Protein AF-A0A6G2V8T0-F1 (afdb_monomer)

Foldseek 3Di:
DEDAQVVQLQDEDAEPEEDDQDPPDKDAKFKYWYAQSSHKYPAHYDNHWHIYDHRPGDIIIDGMGD

Nearest PDB structures (foldseek):
  4pew-assembly2_B  TM=1.005E+00  e=2.366E-11  Streptomyces sp. SirexAA-E
  4tyv-assembly2_B  TM=1.000E+00  e=5.976E-11  Streptomyces sp. SirexAA-E

Solvent-accessible surface area (backbone atoms only — not comparable to full-atom values): 3593 Å² total; per-residue (Å²): 77,76,42,68,33,73,92,52,43,82,46,71,43,58,43,62,40,80,76,75,86,47,94,91,49,72,51,67,66,42,49,23,32,19,50,64,34,17,14,34,34,54,12,27,38,54,91,42,42,56,48,35,66,70,46,82,47,52,71,21,61,36,66,65,36,109

Mean predicted aligned error: 1.63 Å

pLDDT: mean 98.35, std 2.1, range [81.62, 98.94]

Sequence (66 aa):
SYCYFNVDPSIRQDHGFEAPVKAGVKFHDLIVVSLGGQGQYNHVINDTGSPTSGTSTVPSQVVSYP

Radius of gyration: 12.01 Å; Cα contacts (8 Å, |Δi|>4): 170; chains: 1; bounding box: 24×16×35 Å

Secondary structure (DSSP, 8-state):
-EE---S-TT-EEEEEE-----TT--EEEEEEEESTTSSEEEEEETTBSPPP-SSS-PPEEEEEE-

Structure (mmCIF, N/CA/C/O backbone):
data_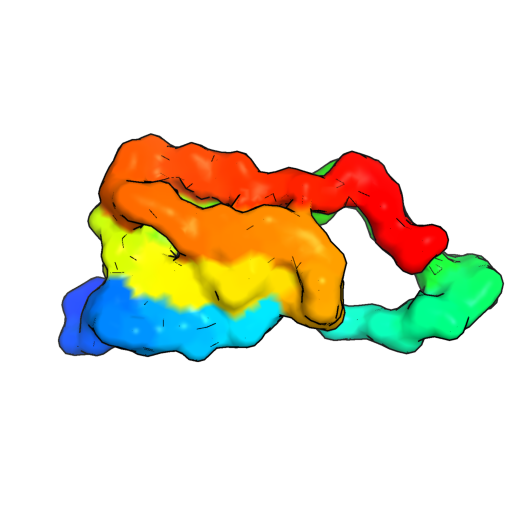AF-A0A6G2V8T0-F1
#
_entry.id   AF-A0A6G2V8T0-F1
#
loop_
_atom_site.group_PDB
_atom_site.id
_atom_site.type_symbol
_atom_site.label_atom_id
_atom_site.label_alt_id
_atom_site.label_comp_id
_atom_site.label_asym_id
_atom_site.label_entity_id
_atom_site.label_seq_id
_atom_site.pdbx_PDB_ins_code
_atom_site.Cartn_x
_atom_site.Cartn_y
_atom_site.Cartn_z
_atom_site.occupancy
_atom_site.B_iso_or_equiv
_atom_site.auth_seq_id
_atom_site.auth_comp_id
_atom_site.auth_asym_id
_atom_site.auth_atom_id
_atom_site.pdbx_PDB_model_num
ATOM 1 N N . SER A 1 1 ? 6.834 -4.898 3.206 1.00 98.19 1 SER A N 1
ATOM 2 C CA . SER A 1 1 ? 6.976 -5.765 2.016 1.00 98.19 1 SER A CA 1
ATOM 3 C C . SER A 1 1 ? 7.686 -5.008 0.903 1.00 98.19 1 SER A C 1
ATOM 5 O O . SER A 1 1 ? 7.534 -3.793 0.840 1.00 98.19 1 SER A O 1
ATOM 7 N N . TYR A 1 2 ? 8.436 -5.677 0.027 1.00 98.69 2 TYR A N 1
ATOM 8 C CA . TYR A 1 2 ? 9.078 -5.052 -1.139 1.00 98.69 2 TYR A CA 1
ATOM 9 C C . TYR A 1 2 ? 8.646 -5.767 -2.420 1.0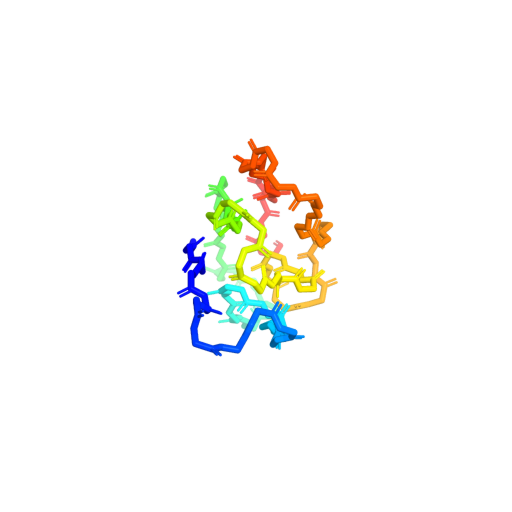0 98.69 2 TYR A C 1
ATOM 11 O O . TYR A 1 2 ? 8.424 -6.974 -2.382 1.00 98.69 2 TYR A O 1
ATOM 19 N N . CYS A 1 3 ? 8.522 -5.054 -3.542 1.00 98.69 3 CYS A N 1
ATOM 20 C CA . CYS A 1 3 ? 8.330 -5.675 -4.855 1.00 98.69 3 CYS A CA 1
ATOM 21 C C . CYS A 1 3 ? 9.448 -5.307 -5.834 1.00 98.69 3 CYS A C 1
ATOM 23 O O . CYS A 1 3 ? 9.977 -4.194 -5.814 1.00 98.69 3 CYS A O 1
ATOM 25 N N . TYR A 1 4 ? 9.781 -6.264 -6.697 1.00 98.81 4 TYR A N 1
ATOM 26 C CA . TYR A 1 4 ? 10.707 -6.106 -7.815 1.00 98.81 4 TYR A CA 1
ATOM 27 C C . TYR A 1 4 ? 10.267 -7.031 -8.953 1.00 98.81 4 TYR A C 1
ATOM 29 O O . TYR A 1 4 ? 10.886 -8.056 -9.230 1.00 98.81 4 TYR A O 1
ATOM 37 N N . PHE A 1 5 ? 9.143 -6.696 -9.581 1.00 98.69 5 PHE A N 1
ATOM 38 C CA . PHE A 1 5 ? 8.579 -7.433 -10.711 1.00 98.69 5 PHE A CA 1
ATOM 39 C C . PHE A 1 5 ? 9.326 -7.080 -12.005 1.00 98.69 5 PHE A C 1
ATOM 41 O O . PHE A 1 5 ? 8.759 -6.563 -12.954 1.00 98.69 5 PHE A O 1
ATOM 48 N N . ASN A 1 6 ? 10.634 -7.320 -12.041 1.00 98.38 6 ASN A N 1
ATOM 49 C CA . ASN A 1 6 ? 11.502 -6.945 -13.161 1.00 98.38 6 ASN A CA 1
ATOM 50 C C . ASN A 1 6 ? 11.171 -7.658 -14.482 1.00 98.38 6 ASN A C 1
ATOM 52 O O . ASN A 1 6 ? 11.535 -7.164 -15.544 1.00 98.38 6 ASN A O 1
ATOM 56 N N . VAL A 1 7 ? 10.518 -8.819 -14.417 1.00 98.75 7 VAL A N 1
ATOM 57 C CA . VAL A 1 7 ? 10.089 -9.566 -15.607 1.00 98.75 7 VAL A CA 1
ATOM 58 C C . VAL A 1 7 ? 8.853 -8.929 -16.244 1.00 98.75 7 VAL A C 1
ATOM 60 O O . VAL A 1 7 ? 8.799 -8.800 -17.462 1.00 98.75 7 VAL A O 1
ATOM 63 N N . ASP A 1 8 ? 7.891 -8.495 -15.427 1.00 98.56 8 ASP A N 1
ATOM 64 C CA . ASP A 1 8 ? 6.728 -7.724 -15.871 1.00 98.56 8 ASP A CA 1
ATOM 65 C C . ASP A 1 8 ? 6.485 -6.539 -14.920 1.00 98.56 8 ASP A C 1
ATOM 67 O O . ASP A 1 8 ? 5.775 -6.661 -13.913 1.00 98.56 8 ASP A O 1
ATOM 71 N 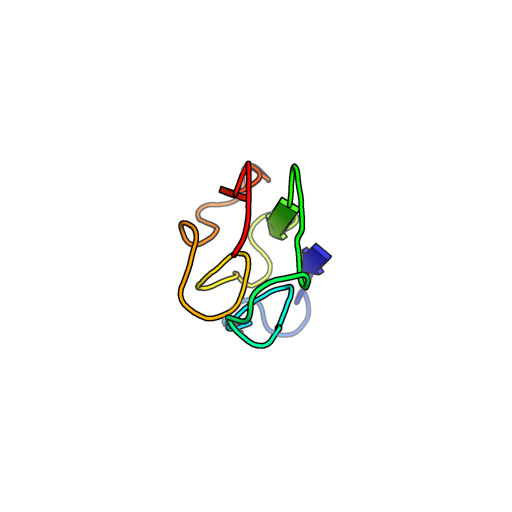N . PRO A 1 9 ? 7.062 -5.369 -15.242 1.00 98.38 9 PRO A N 1
ATOM 72 C CA . PRO A 1 9 ? 6.972 -4.185 -14.394 1.00 98.38 9 PRO A CA 1
ATOM 73 C C . PRO A 1 9 ? 5.581 -3.544 -14.373 1.00 98.38 9 PRO A C 1
ATOM 75 O O . PRO A 1 9 ? 5.368 -2.587 -13.629 1.00 98.38 9 PRO A O 1
ATOM 78 N N . SER A 1 10 ? 4.643 -4.024 -15.198 1.00 98.44 10 SER A N 1
ATOM 79 C CA . SE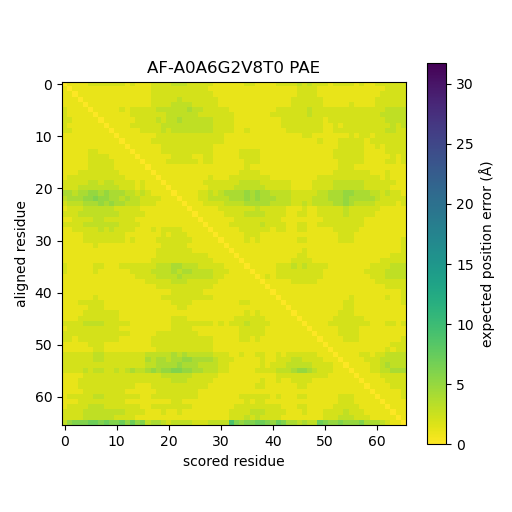R A 1 10 ? 3.267 -3.525 -15.221 1.00 98.44 10 SER A CA 1
ATOM 80 C C . SER A 1 10 ? 2.404 -4.105 -14.095 1.00 98.44 10 SER A C 1
ATOM 82 O O . SER A 1 10 ? 1.347 -3.546 -13.789 1.00 98.44 10 SER A O 1
ATOM 84 N N . ILE A 1 11 ? 2.869 -5.180 -13.442 1.00 98.81 11 ILE A N 1
ATOM 85 C CA . ILE A 1 11 ? 2.151 -5.857 -12.360 1.00 98.81 11 ILE A CA 1
ATOM 86 C C . ILE A 1 11 ? 1.838 -4.892 -11.211 1.00 98.81 11 ILE A C 1
ATOM 88 O O . ILE A 1 11 ? 2.683 -4.129 -10.726 1.00 98.81 11 ILE A O 1
ATOM 92 N N . ARG A 1 12 ? 0.593 -4.990 -10.737 1.00 98.75 12 ARG A N 1
ATOM 93 C CA . ARG A 1 12 ? 0.103 -4.341 -9.525 1.00 98.75 12 ARG A CA 1
ATOM 94 C C . ARG A 1 12 ? -0.142 -5.386 -8.447 1.00 98.75 12 ARG A C 1
ATOM 96 O O . ARG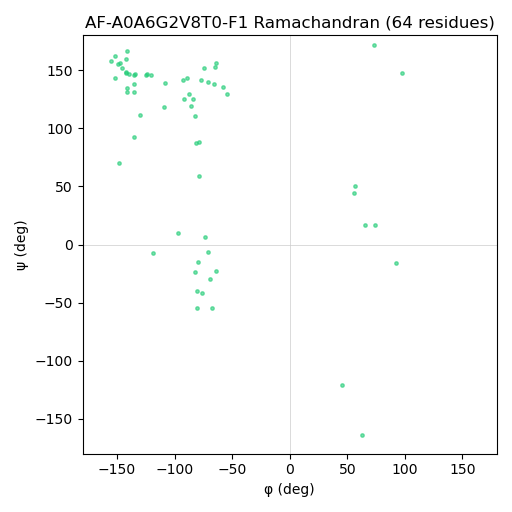 A 1 12 ? -0.967 -6.276 -8.626 1.00 98.75 12 ARG A O 1
ATOM 103 N N . GLN A 1 13 ? 0.577 -5.265 -7.338 1.00 98.81 13 GLN A N 1
ATOM 104 C CA . GLN A 1 13 ? 0.275 -5.997 -6.115 1.00 98.81 13 GLN A CA 1
ATOM 105 C C . GLN A 1 13 ? -0.731 -5.180 -5.309 1.00 98.81 13 GLN A C 1
ATOM 107 O O . GLN A 1 13 ? -0.522 -3.989 -5.107 1.00 98.81 13 GLN A O 1
ATOM 112 N N . ASP A 1 14 ? -1.824 -5.789 -4.863 1.00 98.81 14 ASP A N 1
ATOM 113 C CA . ASP A 1 14 ? -2.891 -5.008 -4.234 1.00 98.81 14 ASP A CA 1
ATOM 114 C C . ASP A 1 14 ? -2.435 -4.416 -2.892 1.00 98.81 14 ASP A C 1
ATOM 116 O O . ASP A 1 14 ? -2.350 -3.200 -2.737 1.00 98.81 14 ASP A O 1
ATOM 120 N N . HIS A 1 15 ? -1.955 -5.268 -1.987 1.00 98.88 15 HIS A N 1
ATOM 121 C CA . HIS A 1 15 ? -1.383 -4.875 -0.699 1.00 98.88 15 HIS A CA 1
ATOM 122 C C . HIS A 1 15 ? -0.183 -5.739 -0.317 1.00 98.88 15 HIS A C 1
ATOM 124 O O . HIS A 1 15 ? 0.020 -6.849 -0.817 1.00 98.88 15 HIS A O 1
ATOM 130 N N . GLY A 1 16 ? 0.646 -5.218 0.587 1.00 98.81 16 GLY A N 1
ATOM 131 C CA . GLY A 1 16 ? 1.730 -5.990 1.198 1.00 98.81 16 GLY A CA 1
ATOM 132 C C . GLY A 1 16 ? 1.270 -6.853 2.367 1.00 98.81 16 GLY A C 1
ATOM 133 O O . GLY A 1 16 ? 1.928 -7.840 2.687 1.00 98.81 16 GLY A O 1
ATOM 134 N N . PHE A 1 17 ? 0.160 -6.477 2.999 1.00 98.88 17 PHE A N 1
ATOM 135 C CA . PHE A 1 17 ? -0.368 -7.123 4.192 1.00 98.88 17 PHE A CA 1
ATOM 136 C C . PHE A 1 17 ? -1.889 -7.220 4.104 1.00 98.88 17 PHE A C 1
ATOM 138 O O . PHE A 1 17 ? -2.535 -6.328 3.562 1.00 98.88 17 PHE A O 1
ATOM 145 N N . GLU A 1 18 ? -2.459 -8.280 4.667 1.00 98.75 18 GLU A N 1
ATOM 146 C CA . GLU A 1 18 ? -3.904 -8.427 4.808 1.00 98.75 18 GLU A CA 1
ATOM 147 C C . GLU A 1 18 ? -4.229 -8.921 6.211 1.00 98.75 18 GLU A C 1
ATOM 149 O O . GLU A 1 18 ? -3.622 -9.878 6.699 1.00 98.75 18 GLU A O 1
ATOM 154 N N . ALA A 1 19 ? -5.170 -8.260 6.873 1.00 98.69 19 ALA A N 1
ATOM 155 C CA . ALA A 1 19 ? -5.611 -8.637 8.204 1.00 98.69 19 ALA A CA 1
ATOM 156 C C . ALA A 1 19 ? -7.091 -8.285 8.425 1.00 98.69 19 ALA A C 1
ATOM 158 O O . ALA A 1 19 ? -7.628 -7.376 7.791 1.00 98.69 19 ALA A O 1
ATOM 159 N N . PRO A 1 20 ? -7.788 -8.979 9.340 1.00 98.56 20 PRO A N 1
ATOM 160 C CA . PRO A 1 20 ? -9.142 -8.600 9.717 1.00 98.56 20 PRO A CA 1
ATOM 161 C C . PRO A 1 20 ? -9.148 -7.308 10.549 1.00 98.56 20 PRO A C 1
ATOM 163 O O . PRO A 1 20 ? -8.364 -7.157 11.486 1.00 98.56 20 PRO A O 1
ATOM 166 N N . VAL A 1 21 ? -10.119 -6.429 10.288 1.00 98.38 21 VAL A N 1
ATOM 167 C CA . VAL A 1 21 ? -10.390 -5.237 11.109 1.00 98.38 21 VAL A CA 1
ATOM 168 C C . VAL A 1 21 ? -11.162 -5.659 12.361 1.00 98.38 21 VAL A C 1
ATOM 170 O O . VAL A 1 21 ? -12.391 -5.741 12.365 1.00 98.38 21 VAL A O 1
ATOM 173 N N . LYS A 1 22 ? -10.434 -6.021 13.421 1.00 98.00 22 LYS A N 1
ATOM 174 C CA . LYS A 1 22 ? -10.997 -6.492 14.695 1.00 98.00 22 LYS A CA 1
ATOM 175 C C . LYS A 1 22 ? -10.194 -5.964 15.874 1.00 98.00 22 LYS A C 1
ATOM 177 O O . LYS A 1 22 ? -8.974 -5.850 15.804 1.00 98.00 22 LYS A O 1
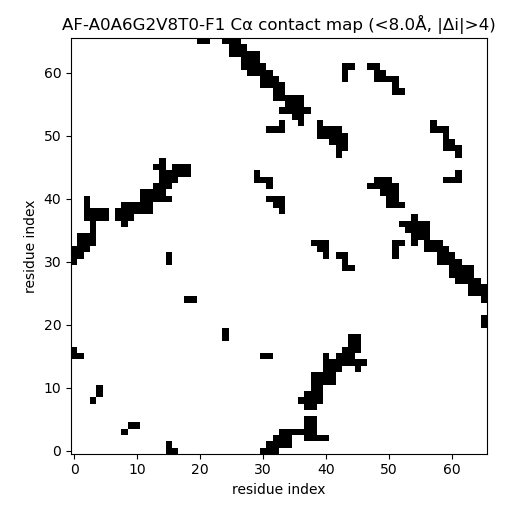ATOM 182 N N . ALA A 1 23 ? -10.875 -5.728 16.993 1.00 97.50 23 ALA A N 1
ATOM 183 C CA . ALA A 1 23 ? -10.208 -5.395 18.244 1.00 97.50 23 ALA A CA 1
ATOM 184 C C . ALA A 1 23 ? -9.154 -6.463 18.600 1.00 97.50 23 ALA A C 1
ATOM 186 O O . ALA A 1 23 ? -9.447 -7.656 18.606 1.00 97.50 23 ALA A O 1
ATOM 187 N N . GLY A 1 24 ? -7.929 -6.023 18.897 1.00 97.94 24 GLY A N 1
ATOM 188 C CA . GLY A 1 24 ? -6.825 -6.889 19.330 1.00 97.94 24 GLY A CA 1
ATOM 189 C C . GLY A 1 24 ? -5.919 -7.414 18.212 1.00 97.94 24 GLY A C 1
ATOM 190 O O . GLY A 1 24 ? -4.799 -7.817 18.507 1.00 97.94 24 GLY A O 1
ATOM 191 N N . VAL A 1 25 ? -6.333 -7.346 16.946 1.00 98.62 25 VAL A N 1
ATOM 192 C CA . VAL A 1 25 ? -5.404 -7.462 15.810 1.00 98.62 25 VAL A CA 1
ATOM 193 C C . VAL A 1 25 ? -4.872 -6.062 15.591 1.00 98.62 25 VAL A C 1
ATOM 195 O O . VAL A 1 25 ? -5.695 -5.182 15.417 1.00 98.62 25 VAL A O 1
ATOM 198 N N . LYS A 1 26 ? -3.561 -5.827 15.714 1.00 98.56 26 LYS A N 1
ATOM 199 C CA . LYS A 1 26 ? -2.930 -4.505 15.575 1.00 98.56 26 LYS A CA 1
ATOM 200 C C . LYS A 1 26 ? -1.547 -4.615 14.945 1.00 98.56 26 LYS A C 1
ATOM 202 O O . LYS A 1 26 ? -0.865 -5.622 15.101 1.00 98.56 26 LYS A O 1
ATOM 207 N N . PHE A 1 27 ? -1.147 -3.554 14.270 1.00 98.75 27 PHE A N 1
ATOM 208 C CA . PHE A 1 27 ? 0.092 -3.348 13.553 1.00 98.75 27 PHE A CA 1
ATOM 209 C C . PHE A 1 27 ? 0.530 -1.901 13.754 1.00 98.75 27 PHE A C 1
ATOM 211 O O . PHE A 1 27 ? -0.286 -0.983 13.870 1.00 98.75 27 PHE A O 1
ATOM 218 N N . HIS A 1 28 ? 1.839 -1.710 13.761 1.00 98.69 28 HIS A N 1
ATOM 219 C CA . HIS A 1 28 ? 2.480 -0.418 13.921 1.00 98.69 28 HIS A CA 1
ATOM 220 C C . HIS A 1 28 ? 3.600 -0.328 12.886 1.00 98.69 28 HIS A C 1
ATOM 222 O O . HIS A 1 28 ? 4.286 -1.323 12.645 1.00 98.69 28 HIS A O 1
ATOM 228 N N . ASP A 1 29 ? 3.735 0.838 12.260 1.00 98.69 29 ASP A N 1
ATOM 229 C CA . ASP A 1 29 ? 4.829 1.184 11.348 1.00 98.69 29 ASP A CA 1
ATOM 230 C C . ASP A 1 29 ? 4.995 0.226 10.149 1.00 98.69 29 ASP A C 1
ATOM 232 O O . ASP A 1 29 ? 6.084 -0.264 9.840 1.00 98.69 29 ASP A O 1
ATOM 236 N N . LEU A 1 30 ? 3.897 -0.044 9.436 1.00 98.88 30 LEU A N 1
ATOM 237 C CA . LEU A 1 30 ? 3.912 -0.851 8.216 1.00 98.88 30 LEU A CA 1
ATOM 238 C C . LEU A 1 30 ? 4.436 -0.059 7.022 1.00 98.88 30 LEU A C 1
ATOM 240 O O . LEU A 1 30 ? 4.067 1.098 6.820 1.00 98.88 30 LEU A O 1
ATOM 244 N N . ILE A 1 31 ? 5.218 -0.732 6.171 1.00 98.81 31 ILE A N 1
ATOM 245 C CA . ILE A 1 31 ? 5.712 -0.165 4.913 1.00 98.81 31 ILE A CA 1
ATOM 246 C C . ILE A 1 31 ? 5.579 -1.129 3.729 1.00 98.81 31 ILE A C 1
ATOM 248 O O . ILE A 1 31 ? 5.800 -2.344 3.851 1.00 98.81 31 ILE A O 1
ATOM 252 N N . VAL A 1 32 ? 5.313 -0.565 2.550 1.00 98.94 32 VAL A N 1
ATOM 253 C CA . VAL A 1 32 ? 5.526 -1.224 1.253 1.00 98.94 32 VAL A CA 1
ATOM 254 C C . VAL A 1 32 ? 6.414 -0.370 0.354 1.00 98.94 32 VAL A C 1
ATOM 256 O O . VAL A 1 32 ? 6.375 0.859 0.417 1.00 98.94 32 VAL A O 1
ATOM 259 N N . VAL A 1 33 ? 7.246 -1.011 -0.469 1.00 98.94 33 VAL A N 1
ATOM 260 C CA . VAL A 1 33 ? 8.194 -0.314 -1.355 1.00 98.94 33 VAL A CA 1
ATOM 261 C C . VAL A 1 33 ? 8.279 -1.017 -2.708 1.00 98.94 33 VAL A C 1
ATOM 263 O O . VAL A 1 33 ? 8.434 -2.238 -2.760 1.00 98.94 33 VAL A O 1
ATOM 266 N N . SER A 1 34 ? 8.239 -0.246 -3.795 1.00 98.88 34 SER A N 1
ATOM 267 C CA . SER A 1 34 ? 8.647 -0.713 -5.123 1.00 98.88 34 SER A CA 1
ATOM 268 C C . SER A 1 34 ? 10.120 -0.400 -5.354 1.00 98.88 34 SER A C 1
ATOM 270 O O . SER A 1 34 ? 10.537 0.753 -5.236 1.00 98.88 34 SER A O 1
ATOM 272 N N . LEU A 1 35 ? 10.912 -1.418 -5.687 1.00 98.75 35 LEU A N 1
ATOM 273 C CA . LEU A 1 35 ? 12.334 -1.266 -5.973 1.00 98.75 35 LEU A CA 1
ATOM 274 C C . LEU A 1 35 ? 12.516 -0.813 -7.425 1.00 98.75 35 LEU A C 1
ATOM 276 O O . LEU A 1 35 ? 12.240 -1.556 -8.367 1.00 98.75 35 LEU A O 1
ATOM 280 N N . GLY A 1 36 ? 12.956 0.430 -7.618 1.00 98.44 36 GLY A N 1
ATOM 281 C CA . GLY A 1 36 ? 13.207 0.984 -8.952 1.00 98.44 36 GLY A CA 1
ATOM 282 C C . GLY A 1 36 ? 11.960 1.131 -9.833 1.00 98.44 36 GLY A C 1
ATOM 283 O O . GLY A 1 36 ? 12.097 1.267 -11.046 1.00 98.44 36 GLY A O 1
ATOM 284 N N . GLY A 1 37 ? 10.754 1.083 -9.256 1.00 98.38 37 GLY A N 1
ATOM 285 C CA . GLY A 1 37 ? 9.490 1.149 -9.996 1.00 98.38 37 GLY A CA 1
ATOM 286 C C . GLY A 1 37 ? 9.130 -0.124 -10.769 1.00 98.38 37 GLY A C 1
ATOM 287 O O . GLY A 1 37 ? 8.294 -0.061 -11.668 1.00 98.38 37 GLY A O 1
ATOM 288 N N . GLN A 1 38 ? 9.757 -1.262 -10.450 1.00 98.69 38 GLN A N 1
ATOM 289 C CA . GLN A 1 38 ? 9.496 -2.548 -11.101 1.00 98.69 38 GLN A CA 1
ATOM 290 C C . GLN A 1 38 ? 8.250 -3.212 -10.496 1.00 98.69 38 GLN A C 1
ATOM 292 O O . GLN A 1 38 ? 8.330 -3.976 -9.528 1.00 98.69 38 GLN A O 1
ATOM 297 N N . GLY A 1 39 ? 7.089 -2.857 -11.050 1.00 98.81 39 GLY A N 1
ATOM 298 C CA . GLY A 1 39 ? 5.768 -3.091 -10.468 1.00 98.81 39 GLY A CA 1
ATOM 299 C C . GLY A 1 39 ? 5.474 -2.164 -9.289 1.00 98.81 39 GLY A C 1
ATOM 300 O O . GLY A 1 39 ? 6.327 -1.383 -8.863 1.00 98.81 39 GLY A O 1
ATOM 301 N N . GLN A 1 40 ? 4.240 -2.177 -8.790 1.00 98.88 40 GLN A N 1
ATOM 302 C CA . GLN A 1 40 ? 3.795 -1.241 -7.749 1.00 98.88 40 GLN A CA 1
ATOM 303 C C . GLN A 1 40 ? 2.757 -1.870 -6.817 1.00 98.88 40 GLN A C 1
ATOM 305 O O . GLN A 1 40 ? 2.022 -2.769 -7.223 1.00 98.88 40 GLN A O 1
ATOM 310 N N . TYR A 1 41 ? 2.658 -1.333 -5.602 1.00 98.88 41 TYR A N 1
ATOM 311 C CA . TYR A 1 41 ? 1.571 -1.619 -4.670 1.00 98.88 41 TYR A CA 1
ATOM 312 C C . TYR A 1 41 ? 0.405 -0.647 -4.871 1.00 98.88 41 TYR A C 1
ATOM 314 O O . TYR A 1 41 ?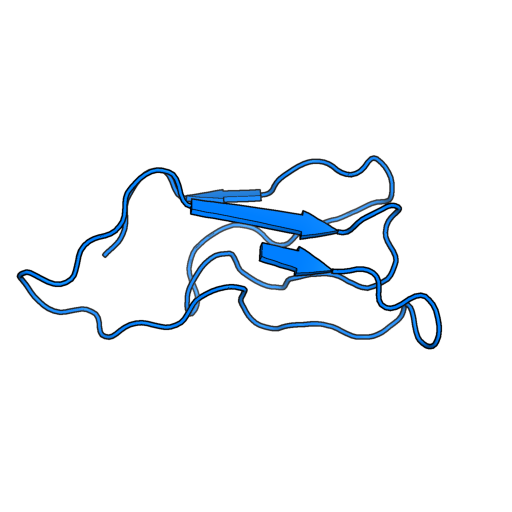 0.650 0.539 -5.118 1.00 98.88 41 TYR A O 1
ATOM 322 N N . ASN A 1 42 ? -0.836 -1.114 -4.723 1.00 98.88 42 ASN A N 1
ATOM 323 C CA . ASN A 1 42 ? -2.003 -0.228 -4.635 1.00 98.88 42 ASN A CA 1
ATOM 324 C C . ASN A 1 42 ? -2.154 0.338 -3.215 1.00 98.88 42 ASN A C 1
ATOM 326 O O . ASN A 1 42 ? -2.414 1.531 -3.067 1.00 98.88 42 ASN A O 1
ATOM 330 N N . HIS A 1 43 ? -1.905 -0.488 -2.195 1.00 98.88 43 HIS A N 1
ATOM 331 C CA . HIS A 1 43 ? -2.062 -0.170 -0.776 1.00 98.88 43 HIS A CA 1
ATOM 332 C C . HIS A 1 43 ? -0.951 -0.781 0.087 1.00 98.88 43 HIS A C 1
ATOM 334 O O . HIS A 1 43 ? -0.188 -1.654 -0.338 1.00 98.88 43 HIS A O 1
ATOM 340 N N . VAL A 1 44 ? -0.853 -0.321 1.337 1.00 98.88 44 VAL A N 1
ATOM 341 C CA . VAL A 1 44 ? 0.070 -0.899 2.323 1.00 98.88 44 VAL A CA 1
ATOM 342 C C . VAL A 1 44 ? -0.552 -2.165 2.917 1.00 98.88 44 VAL A C 1
ATOM 344 O O . VAL A 1 44 ? 0.064 -3.232 2.854 1.00 98.88 44 VAL A O 1
ATOM 347 N N . ILE A 1 45 ? -1.769 -2.053 3.457 1.00 98.94 45 ILE A N 1
ATOM 348 C CA . ILE A 1 45 ? -2.511 -3.130 4.125 1.00 98.94 45 ILE A CA 1
ATOM 349 C C . ILE A 1 45 ? -3.998 -3.054 3.776 1.00 98.94 45 ILE A C 1
ATOM 351 O O . ILE A 1 45 ? -4.583 -1.981 3.902 1.00 98.94 45 ILE A O 1
ATOM 355 N N . ASN A 1 46 ? -4.609 -4.171 3.369 1.00 98.75 46 ASN A N 1
ATOM 356 C CA . ASN A 1 46 ? -5.981 -4.203 2.847 1.00 98.75 46 ASN A CA 1
ATOM 357 C C . ASN A 1 46 ? -6.197 -3.060 1.821 1.00 98.75 46 ASN A C 1
ATOM 359 O O . ASN A 1 46 ? -5.448 -2.941 0.859 1.00 98.75 46 ASN A O 1
ATOM 363 N N . ASP A 1 47 ? -7.158 -2.169 2.067 1.00 98.62 47 ASP A N 1
ATOM 364 C CA . ASP A 1 47 ? -7.484 -0.968 1.289 1.00 98.62 47 ASP A CA 1
ATOM 365 C C . ASP A 1 47 ? -6.863 0.333 1.854 1.00 98.62 47 ASP A C 1
ATOM 367 O O . ASP A 1 47 ? -7.200 1.441 1.434 1.00 98.62 47 ASP A O 1
ATOM 371 N N . THR A 1 48 ? -5.954 0.222 2.830 1.00 98.75 48 THR A N 1
ATOM 372 C CA . THR A 1 48 ? -5.375 1.343 3.583 1.00 98.75 48 THR A CA 1
ATOM 373 C C . THR A 1 48 ? -3.908 1.604 3.217 1.00 98.75 48 THR A C 1
ATOM 375 O O . THR A 1 48 ? -3.072 0.702 3.106 1.00 98.75 48 THR A O 1
ATOM 378 N N . GLY A 1 49 ? -3.569 2.891 3.109 1.00 98.69 49 GLY A N 1
ATOM 379 C CA . GLY A 1 49 ? -2.238 3.379 2.747 1.00 98.69 49 GLY A CA 1
ATOM 380 C C . GLY A 1 49 ? -2.129 3.729 1.264 1.00 98.69 49 GLY A C 1
ATOM 381 O O . GLY A 1 49 ? -2.772 3.121 0.408 1.00 98.69 49 GLY A O 1
ATOM 382 N N . SER A 1 50 ? -1.312 4.738 0.962 1.00 98.69 50 SER A N 1
ATOM 383 C CA . SER A 1 50 ? -1.106 5.209 -0.410 1.00 98.69 50 SER A CA 1
ATOM 384 C C . SER A 1 50 ? -0.432 4.140 -1.283 1.00 98.69 50 SER A C 1
ATOM 386 O O . SER A 1 50 ? 0.365 3.347 -0.769 1.00 98.69 50 SER A O 1
ATOM 388 N N . PRO A 1 51 ? -0.658 4.142 -2.605 1.00 98.75 51 PRO A N 1
ATOM 389 C CA . PRO A 1 51 ? 0.110 3.304 -3.515 1.00 98.75 51 PRO A CA 1
ATOM 390 C C . PRO A 1 51 ? 1.585 3.708 -3.522 1.00 98.75 51 PRO A C 1
ATOM 392 O O . PRO A 1 51 ? 1.937 4.866 -3.272 1.00 98.75 51 PRO A O 1
ATOM 395 N N . THR A 1 52 ? 2.459 2.774 -3.895 1.00 98.81 52 THR A N 1
ATOM 396 C CA . THR A 1 52 ? 3.808 3.157 -4.327 1.00 98.81 52 THR A CA 1
ATOM 397 C C . THR A 1 52 ? 3.737 3.769 -5.725 1.00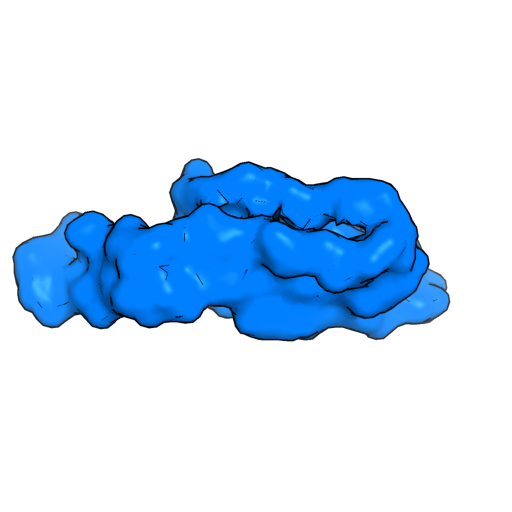 98.81 52 THR A C 1
ATOM 399 O O . THR A 1 52 ? 2.841 3.474 -6.522 1.00 98.81 52 THR A O 1
ATOM 402 N N . SER A 1 53 ? 4.672 4.664 -6.035 1.00 97.88 53 SER A N 1
ATOM 403 C CA . SER A 1 53 ? 4.710 5.338 -7.330 1.00 97.88 53 SER A CA 1
ATOM 404 C C . SER A 1 53 ? 6.128 5.746 -7.714 1.00 97.88 53 SER A C 1
ATOM 406 O O . SER A 1 53 ? 7.028 5.810 -6.874 1.00 97.88 53 SER A O 1
ATOM 408 N N . GLY A 1 54 ? 6.323 6.018 -9.006 1.00 97.81 54 GLY A N 1
ATOM 409 C CA . GLY A 1 54 ? 7.621 6.398 -9.555 1.00 97.81 54 GLY A CA 1
ATOM 410 C C . GLY A 1 54 ? 8.682 5.302 -9.419 1.00 97.81 54 GLY A C 1
ATOM 411 O O . GLY A 1 54 ? 8.378 4.128 -9.202 1.00 97.81 54 G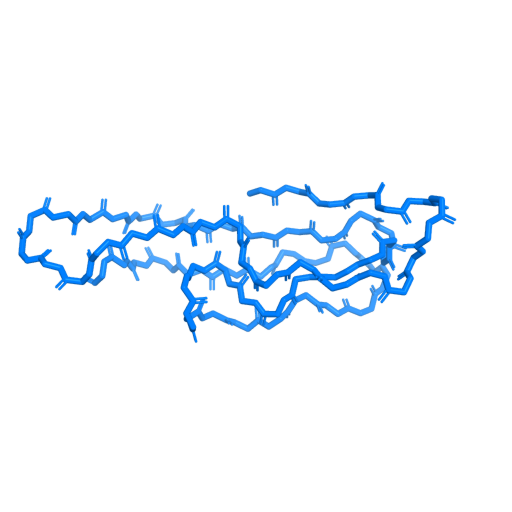LY A O 1
ATOM 412 N N . THR A 1 55 ? 9.943 5.703 -9.582 1.00 98.38 55 THR A N 1
ATOM 413 C CA . THR A 1 55 ? 11.110 4.803 -9.611 1.00 98.38 55 THR A CA 1
ATOM 414 C C . THR A 1 55 ? 12.114 5.075 -8.489 1.00 98.38 55 THR A C 1
ATOM 416 O O . THR A 1 55 ? 13.036 4.291 -8.279 1.00 98.38 55 THR A O 1
ATOM 419 N N . SER A 1 56 ? 11.930 6.149 -7.714 1.00 98.25 56 SER A N 1
ATOM 420 C CA . SER A 1 56 ? 12.862 6.590 -6.664 1.00 98.25 56 SER A CA 1
ATOM 421 C C . SER A 1 56 ? 12.855 5.724 -5.400 1.00 98.25 56 SER A C 1
ATOM 423 O O . SER A 1 56 ? 13.528 6.068 -4.436 1.00 98.25 56 SER A O 1
ATOM 425 N N . THR A 1 57 ? 12.129 4.598 -5.396 1.00 98.25 57 THR A N 1
ATOM 426 C CA . THR A 1 57 ? 12.089 3.642 -4.273 1.00 98.25 57 THR A CA 1
ATOM 427 C C . THR A 1 57 ? 11.666 4.312 -2.959 1.00 98.25 57 THR A C 1
ATOM 429 O O . THR A 1 57 ? 12.256 4.110 -1.902 1.00 98.25 57 THR A O 1
ATOM 432 N N . VAL A 1 58 ? 10.635 5.158 -3.031 1.00 98.69 58 VAL A N 1
ATOM 433 C CA . VAL A 1 58 ? 10.080 5.843 -1.859 1.00 98.69 58 VAL A CA 1
ATOM 434 C C . VAL A 1 58 ? 9.087 4.909 -1.158 1.00 98.69 58 VAL A C 1
ATOM 436 O O . VAL A 1 58 ? 8.163 4.421 -1.816 1.00 98.69 58 VAL A O 1
ATOM 439 N N . PRO A 1 59 ? 9.245 4.640 0.151 1.00 98.62 59 PRO A N 1
ATOM 440 C CA . PRO A 1 59 ? 8.291 3.825 0.894 1.00 98.62 59 PRO A CA 1
ATOM 441 C C . PRO A 1 59 ? 6.916 4.484 1.008 1.00 98.62 59 PRO A C 1
ATOM 443 O O . PRO A 1 59 ? 6.819 5.669 1.324 1.00 98.62 59 PRO A O 1
ATOM 446 N N . SER A 1 60 ? 5.860 3.688 0.842 1.00 98.81 60 SER A N 1
ATOM 447 C CA . SER A 1 60 ? 4.526 4.029 1.337 1.00 98.81 60 SER A CA 1
ATOM 448 C C . SER A 1 60 ? 4.334 3.429 2.725 1.00 98.81 60 SER A C 1
ATOM 450 O O . SER A 1 60 ? 4.818 2.324 2.990 1.00 98.81 60 SER A O 1
ATOM 452 N N . GLN A 1 61 ? 3.669 4.162 3.618 1.00 98.75 61 GLN A N 1
ATOM 453 C CA . GLN A 1 61 ? 3.636 3.850 5.044 1.00 98.75 61 GLN A CA 1
ATOM 454 C C . GLN A 1 61 ? 2.225 3.937 5.629 1.00 98.75 61 GLN A C 1
ATOM 456 O O . GLN A 1 61 ? 1.428 4.792 5.243 1.00 98.75 61 GLN A O 1
ATOM 461 N N . VAL A 1 62 ? 1.959 3.081 6.614 1.00 98.81 62 VAL A N 1
ATOM 462 C CA . VAL A 1 62 ? 0.821 3.161 7.536 1.00 98.81 62 VAL A CA 1
ATOM 463 C C . VAL A 1 62 ? 1.378 3.026 8.951 1.00 98.81 62 VAL A C 1
ATOM 465 O O . VAL A 1 62 ? 1.872 1.969 9.333 1.00 98.81 62 VAL A O 1
ATOM 468 N N . VAL A 1 63 ? 1.312 4.106 9.732 1.00 98.75 63 VAL A N 1
ATOM 469 C CA . VAL A 1 63 ? 1.907 4.171 11.083 1.00 98.75 63 VAL A CA 1
ATOM 470 C C . VAL A 1 63 ? 1.161 3.279 12.080 1.00 98.75 63 VAL A C 1
ATOM 472 O O . VAL A 1 63 ? 1.744 2.772 13.034 1.00 98.75 63 VAL A O 1
ATOM 475 N N . SER A 1 64 ? -0.140 3.057 11.899 1.00 98.44 64 SER A N 1
ATOM 476 C CA . SER A 1 64 ? -0.938 2.193 12.776 1.00 98.44 64 SER A CA 1
ATOM 477 C C . SER A 1 64 ? -2.114 1.581 12.021 1.00 98.44 64 SER A C 1
ATOM 479 O O . SER A 1 64 ? -2.689 2.238 11.157 1.00 98.44 64 SER A O 1
ATOM 481 N N . TYR A 1 65 ? -2.431 0.325 12.340 1.00 97.38 65 TYR A N 1
ATOM 482 C CA . TYR A 1 65 ? -3.542 -0.451 11.776 1.00 97.38 65 TYR A CA 1
ATOM 483 C C . TYR A 1 65 ? -3.967 -1.559 12.762 1.00 97.38 65 TYR A C 1
ATOM 485 O O . TYR A 1 65 ? -3.134 -1.972 13.559 1.00 97.38 65 TYR A O 1
ATOM 493 N N . PRO A 1 66 ? -5.186 -2.117 12.726 1.00 81.62 66 PRO A N 1
ATOM 494 C CA . PRO A 1 66 ? -6.382 -1.449 12.274 1.00 81.62 66 PRO A CA 1
ATOM 495 C C . PRO A 1 66 ? -6.634 -0.240 13.177 1.00 81.62 66 PRO A C 1
ATOM 497 O O . PRO A 1 66 ? -6.645 -0.392 14.424 1.00 81.62 66 PRO A O 1
#